Protein AF-A0A6V8NR59-F1 (afdb_monomer)

pLDDT: mean 94.84, std 4.53, range [70.62, 98.62]

Structure (mmCIF, N/CA/C/O backbone):
data_AF-A0A6V8NR59-F1
#
_entry.id   AF-A0A6V8NR59-F1
#
loop_
_atom_site.group_PDB
_atom_site.id
_atom_site.type_symbol
_atom_site.label_atom_id
_atom_site.label_alt_id
_atom_site.label_comp_id
_atom_site.label_asym_id
_atom_site.label_entity_id
_atom_site.label_seq_id
_atom_site.pdbx_PDB_ins_code
_atom_site.Cartn_x
_atom_site.Cartn_y
_atom_site.Cartn_z
_atom_site.occupancy
_atom_site.B_iso_or_equiv
_atom_site.auth_seq_id
_atom_site.auth_comp_id
_atom_site.auth_asym_id
_atom_site.auth_atom_id
_atom_site.pdbx_PDB_model_num
ATOM 1 N N . ILE A 1 1 ? -3.735 -10.827 12.560 1.00 87.94 1 ILE A N 1
ATOM 2 C CA . ILE A 1 1 ? -3.266 -9.612 13.275 1.00 87.94 1 ILE A CA 1
ATOM 3 C C . ILE A 1 1 ? -4.418 -8.678 13.626 1.00 87.94 1 ILE A C 1
ATOM 5 O O . ILE A 1 1 ? -4.522 -8.316 14.786 1.00 87.94 1 ILE A O 1
ATOM 9 N N . PHE A 1 2 ? -5.320 -8.366 12.688 1.00 92.62 2 PHE A N 1
ATOM 10 C CA . PHE A 1 2 ? -6.498 -7.535 12.965 1.00 92.62 2 PHE A CA 1
ATOM 11 C C . PHE A 1 2 ? -7.359 -8.061 14.121 1.00 92.62 2 PHE A C 1
ATOM 13 O O . PHE A 1 2 ? -7.739 -7.279 14.980 1.00 92.62 2 PHE A O 1
ATOM 20 N N . ASP A 1 3 ? -7.584 -9.374 14.214 1.00 94.19 3 ASP A N 1
ATOM 21 C CA . ASP A 1 3 ? -8.372 -9.944 15.320 1.00 94.19 3 ASP A CA 1
ATOM 22 C C . ASP A 1 3 ? -7.700 -9.777 16.688 1.00 94.19 3 ASP A C 1
ATOM 24 O O . ASP A 1 3 ? -8.382 -9.494 17.668 1.00 94.19 3 ASP A O 1
ATOM 28 N N . ASN A 1 4 ? -6.367 -9.860 16.749 1.00 96.00 4 ASN A N 1
ATOM 29 C CA . ASN A 1 4 ? -5.621 -9.594 17.982 1.00 96.00 4 ASN A CA 1
ATOM 30 C C . ASN A 1 4 ? -5.744 -8.115 18.375 1.00 96.00 4 ASN A C 1
ATOM 32 O O . ASN A 1 4 ? -6.043 -7.808 19.521 1.00 96.00 4 ASN A O 1
ATOM 36 N N . LEU A 1 5 ? -5.600 -7.198 17.410 1.00 95.69 5 LEU A N 1
ATOM 37 C CA . LEU A 1 5 ? -5.750 -5.759 17.654 1.00 95.69 5 LEU A CA 1
ATOM 38 C C . LEU A 1 5 ? -7.173 -5.397 18.108 1.00 95.69 5 LEU A C 1
ATOM 40 O O . LEU A 1 5 ? -7.346 -4.550 18.980 1.00 95.69 5 LEU A O 1
ATOM 44 N N . ARG A 1 6 ? -8.200 -6.071 17.575 1.00 95.38 6 ARG A N 1
ATOM 45 C CA . ARG A 1 6 ? -9.585 -5.928 18.053 1.00 95.38 6 ARG A CA 1
ATOM 46 C C . ARG A 1 6 ? -9.739 -6.397 19.495 1.00 95.38 6 ARG A C 1
ATOM 48 O O . ARG A 1 6 ? -10.383 -5.715 20.285 1.00 95.38 6 ARG A O 1
ATOM 55 N N . GLN A 1 7 ? -9.141 -7.536 19.849 1.00 96.88 7 GLN A N 1
ATOM 56 C CA . GLN A 1 7 ? -9.152 -8.047 21.225 1.00 96.88 7 GLN A CA 1
ATOM 57 C C . GLN A 1 7 ? -8.411 -7.119 22.200 1.00 96.88 7 GLN 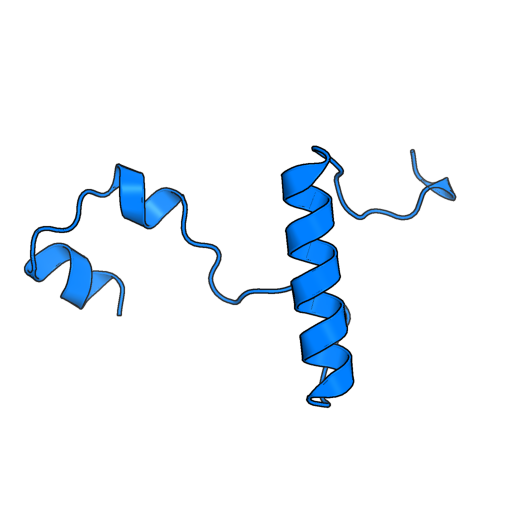A C 1
ATOM 59 O O . GLN A 1 7 ? -8.824 -6.994 23.349 1.00 96.88 7 GLN A O 1
ATOM 64 N N . GLU A 1 8 ? -7.373 -6.421 21.737 1.00 97.06 8 GLU A N 1
ATOM 65 C CA . GLU A 1 8 ? -6.655 -5.383 22.491 1.00 97.06 8 GLU A CA 1
ATOM 66 C C . GLU A 1 8 ? -7.426 -4.048 22.588 1.00 97.06 8 GLU A C 1
ATOM 68 O O . GLU A 1 8 ? -6.973 -3.118 23.254 1.00 97.06 8 GLU A O 1
ATOM 73 N N . GLY A 1 9 ? -8.608 -3.945 21.969 1.00 96.88 9 GLY A N 1
ATOM 74 C CA . GLY A 1 9 ? -9.485 -2.776 22.058 1.00 96.88 9 GLY A CA 1
ATOM 75 C C . GLY A 1 9 ? -9.192 -1.671 21.040 1.00 96.88 9 GLY A C 1
ATOM 76 O O . GLY A 1 9 ? -9.644 -0.539 21.224 1.00 96.88 9 GLY A O 1
ATOM 77 N N . VAL A 1 10 ? -8.452 -1.961 19.964 1.00 96.94 10 VAL A N 1
ATOM 78 C CA . VAL A 1 10 ? -8.244 -0.999 18.873 1.00 96.94 10 VAL A CA 1
ATOM 79 C C . VAL A 1 10 ? -9.570 -0.733 18.156 1.00 96.94 10 VAL A C 1
ATOM 81 O O . VAL A 1 10 ? -10.272 -1.658 17.751 1.00 96.94 10 VAL A O 1
ATOM 84 N N . GLN A 1 11 ? -9.897 0.549 17.985 1.00 97.06 11 GLN A N 1
ATOM 85 C CA . GLN A 1 11 ? -11.112 1.007 17.309 1.00 97.06 11 GLN A CA 1
ATOM 86 C C . GLN A 1 11 ? -11.158 0.575 15.837 1.00 97.06 11 GLN A C 1
ATOM 88 O O . GLN A 1 11 ? -10.161 0.688 15.117 1.00 97.06 11 GLN A O 1
ATOM 93 N N . GLU A 1 12 ? -12.331 0.153 15.358 1.00 94.69 12 GLU A N 1
ATOM 94 C CA . GLU A 1 12 ? -12.511 -0.289 13.968 1.00 94.69 12 GLU A CA 1
ATOM 95 C C . GLU A 1 12 ? -12.267 0.864 1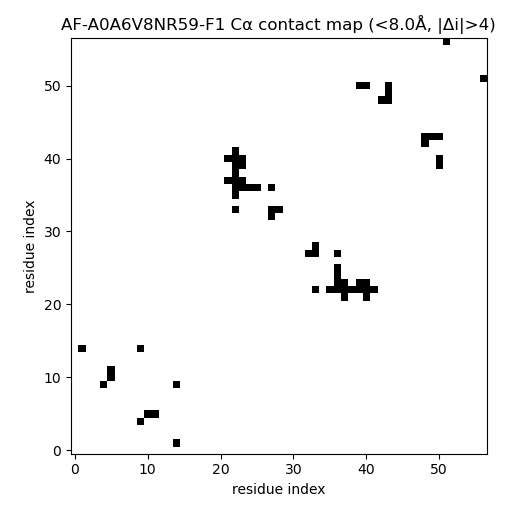2.974 1.00 94.69 12 GLU A C 1
ATOM 97 O O . GLU A 1 12 ? -11.757 0.653 11.874 1.00 94.69 12 GLU A O 1
ATOM 102 N N . GLU A 1 13 ? -12.509 2.113 13.379 1.00 95.88 13 GLU A N 1
ATOM 103 C CA . GLU A 1 13 ? -12.202 3.311 12.588 1.00 95.88 13 GLU A CA 1
ATOM 104 C C . GLU A 1 13 ? -10.697 3.469 12.332 1.00 95.88 13 GLU A C 1
ATOM 106 O O . GLU A 1 13 ? -10.294 3.993 11.296 1.00 95.88 13 GLU A O 1
ATOM 111 N N . LEU A 1 14 ? -9.844 3.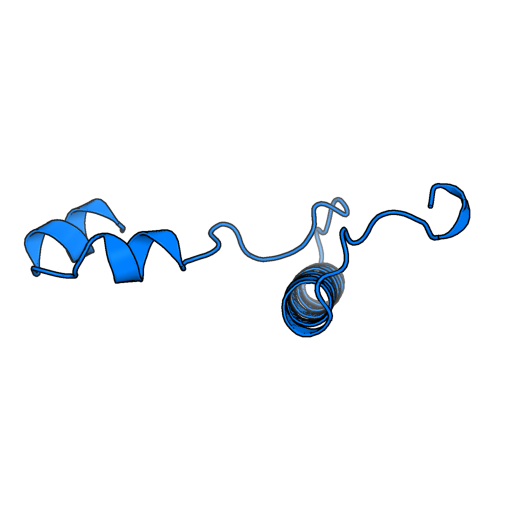004 13.248 1.00 95.06 14 LEU A N 1
ATOM 112 C CA . LEU A 1 14 ? -8.396 2.996 13.042 1.00 95.06 14 LEU A CA 1
ATOM 113 C C . LEU A 1 14 ? -7.981 1.833 12.143 1.00 95.06 14 LEU A C 1
ATOM 115 O O . LEU A 1 14 ? -7.159 2.021 11.248 1.00 95.06 14 LEU A O 1
ATOM 119 N N . LEU A 1 15 ? -8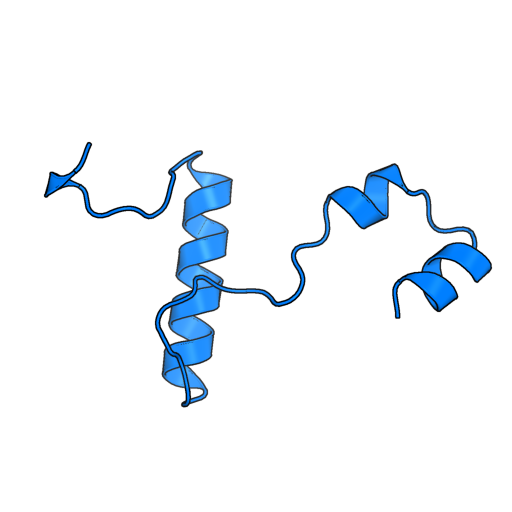.577 0.656 12.345 1.00 94.94 15 LEU A N 1
ATOM 120 C CA . LEU A 1 15 ? -8.287 -0.536 11.548 1.00 94.94 15 LEU A CA 1
ATOM 121 C C . LEU A 1 15 ? -8.705 -0.366 10.083 1.00 94.94 15 LEU A C 1
ATOM 123 O O . LEU A 1 15 ? -7.963 -0.770 9.193 1.00 94.94 15 LEU A O 1
ATOM 127 N N . SER A 1 16 ? -9.832 0.300 9.820 1.00 93.38 16 SER A N 1
ATOM 128 C CA . SER A 1 16 ? -10.321 0.575 8.459 1.00 93.38 16 SER A CA 1
ATOM 129 C C . SER A 1 16 ? -9.413 1.504 7.644 1.00 93.38 16 SER A C 1
ATOM 131 O O . SER A 1 16 ? -9.529 1.564 6.422 1.00 93.38 16 SER A O 1
ATOM 133 N N . ARG A 1 17 ? -8.484 2.213 8.299 1.00 92.31 17 ARG A N 1
ATOM 134 C CA . ARG A 1 17 ? -7.475 3.065 7.649 1.00 92.31 17 ARG A CA 1
ATOM 135 C C . ARG A 1 17 ? -6.189 2.314 7.296 1.00 92.31 17 ARG A C 1
ATOM 137 O O . ARG A 1 17 ? -5.287 2.923 6.723 1.00 92.31 17 ARG A O 1
ATOM 144 N N . VAL A 1 18 ? -6.070 1.041 7.672 1.00 93.50 18 VAL A N 1
ATOM 145 C CA . VAL A 1 18 ? -4.883 0.221 7.416 1.00 93.50 18 VAL A CA 1
ATOM 146 C C . VAL A 1 18 ? -4.989 -0.430 6.041 1.00 93.50 18 VAL A C 1
ATOM 148 O O . VAL A 1 18 ? -5.965 -1.107 5.734 1.00 93.50 18 VAL A O 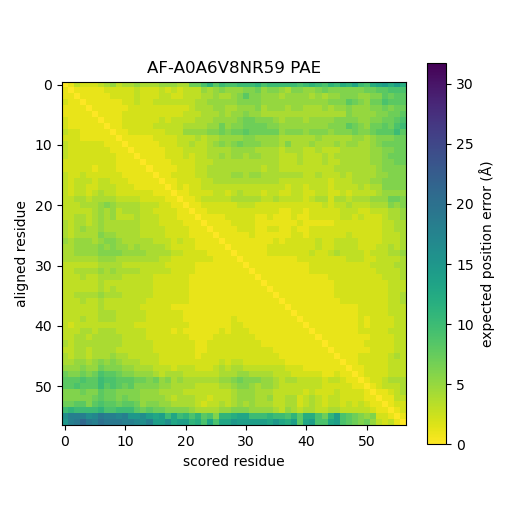1
ATOM 151 N N . TYR A 1 19 ? -3.940 -0.265 5.242 1.00 91.62 19 TYR A N 1
ATOM 152 C CA . TYR A 1 19 ? -3.789 -0.897 3.936 1.00 91.62 19 TYR A CA 1
ATOM 153 C C . TYR A 1 19 ? -2.912 -2.133 4.128 1.00 91.62 19 TYR A C 1
ATOM 155 O O . TYR A 1 19 ? -1.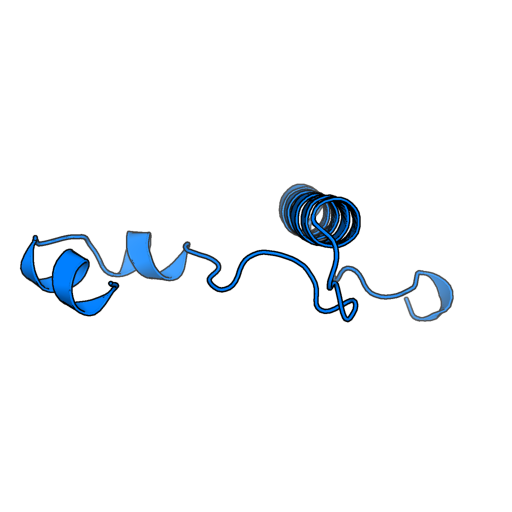756 -2.026 4.546 1.00 91.62 19 TYR A O 1
ATOM 163 N N . ALA A 1 20 ? -3.491 -3.315 3.927 1.00 92.25 20 ALA A N 1
ATOM 164 C CA . ALA A 1 20 ? -2.802 -4.585 4.108 1.00 92.25 20 ALA A CA 1
ATOM 165 C C . ALA A 1 20 ? -3.350 -5.636 3.121 1.00 92.25 20 ALA A C 1
ATOM 167 O O . ALA A 1 20 ? -4.543 -5.944 3.193 1.00 92.25 20 ALA A O 1
ATOM 168 N N . PRO A 1 21 ? -2.503 -6.230 2.255 1.00 92.94 21 PRO A N 1
ATOM 169 C CA . PRO A 1 21 ? -1.084 -5.908 2.035 1.00 92.94 21 PRO A CA 1
ATOM 170 C C . PRO A 1 21 ? -0.876 -4.469 1.526 1.00 92.94 21 PRO A C 1
ATOM 172 O O . PRO A 1 21 ? -1.779 -3.889 0.938 1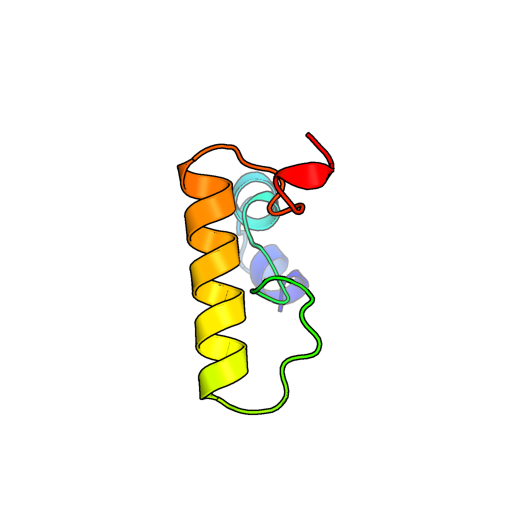.00 92.94 21 PRO A O 1
ATOM 175 N N . ILE A 1 22 ? 0.301 -3.901 1.806 1.00 94.88 22 ILE A N 1
ATOM 176 C CA . ILE A 1 22 ? 0.691 -2.554 1.364 1.00 94.88 22 ILE A CA 1
ATOM 177 C C . ILE A 1 22 ? 1.347 -2.617 -0.021 1.00 94.88 22 ILE A C 1
ATOM 179 O O . ILE A 1 22 ? 2.095 -3.552 -0.318 1.00 94.88 22 ILE A O 1
ATOM 183 N N . GLY A 1 23 ? 1.120 -1.588 -0.827 1.00 96.31 23 GLY A N 1
ATOM 184 C CA . GLY A 1 23 ? 1.688 -1.391 -2.150 1.00 96.31 23 GLY A CA 1
ATOM 185 C C . GLY A 1 23 ? 0.703 -1.674 -3.280 1.00 96.31 23 GLY A C 1
ATOM 186 O O . GLY A 1 23 ? -0.223 -2.472 -3.157 1.00 96.31 23 GLY A O 1
ATOM 187 N N . LEU A 1 24 ? 0.925 -1.014 -4.417 1.00 96.06 24 LEU A N 1
ATOM 188 C CA . LEU A 1 24 ? 0.153 -1.269 -5.632 1.00 96.06 24 LEU A CA 1
ATOM 189 C C . LEU A 1 24 ? 0.466 -2.650 -6.213 1.00 96.06 24 LEU A C 1
ATOM 191 O O . LEU A 1 24 ? 1.614 -3.097 -6.209 1.00 96.06 24 LEU A O 1
ATOM 195 N N . ASP A 1 25 ? -0.541 -3.289 -6.802 1.00 96.19 25 ASP A N 1
ATOM 196 C CA . ASP A 1 25 ? -0.349 -4.552 -7.508 1.00 96.19 25 ASP A CA 1
ATOM 197 C C . ASP A 1 25 ? 0.372 -4.329 -8.847 1.00 96.19 25 ASP A C 1
ATOM 199 O O . ASP A 1 25 ? -0.234 -4.048 -9.882 1.00 96.19 25 ASP A O 1
ATOM 203 N N . ILE A 1 26 ? 1.702 -4.406 -8.795 1.00 95.56 26 ILE A N 1
ATOM 204 C CA . ILE A 1 26 ? 2.596 -4.334 -9.958 1.00 95.56 26 ILE A CA 1
ATOM 205 C C . ILE A 1 26 ? 3.305 -5.670 -10.229 1.00 95.56 26 ILE A C 1
ATOM 207 O O . ILE A 1 26 ? 4.227 -5.715 -11.039 1.00 95.56 26 ILE A O 1
ATOM 211 N N . GLY A 1 27 ? 2.919 -6.747 -9.531 1.00 96.81 27 GLY A N 1
ATOM 212 C CA . GLY A 1 27 ? 3.609 -8.040 -9.599 1.00 96.81 27 GLY A CA 1
ATOM 213 C C . GLY A 1 27 ? 5.007 -8.053 -8.965 1.00 96.81 27 GLY A C 1
ATOM 214 O O . GLY A 1 27 ? 5.856 -8.823 -9.404 1.00 96.81 27 GLY A O 1
ATOM 215 N N . ALA A 1 28 ? 5.251 -7.202 -7.961 1.00 97.38 28 ALA A N 1
ATOM 216 C CA . ALA A 1 28 ? 6.550 -7.060 -7.303 1.00 97.38 28 ALA A CA 1
ATOM 217 C C . ALA A 1 28 ? 7.048 -8.371 -6.658 1.00 97.38 28 ALA A C 1
ATOM 219 O O . ALA A 1 28 ? 6.310 -9.032 -5.926 1.00 97.38 28 ALA A O 1
ATOM 220 N N . GLN A 1 29 ? 8.317 -8.710 -6.887 1.00 97.75 29 GLN A N 1
ATOM 221 C CA . GLN A 1 29 ? 9.003 -9.884 -6.337 1.00 97.75 29 GLN A CA 1
ATOM 222 C C . GLN A 1 29 ? 10.283 -9.521 -5.584 1.00 97.75 29 GLN A C 1
ATOM 224 O O .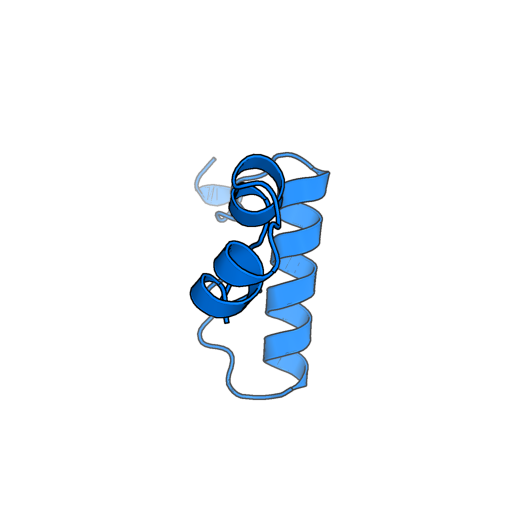 GLN A 1 29 ? 10.614 -10.174 -4.592 1.00 97.75 29 GLN A O 1
ATOM 229 N N . THR A 1 30 ? 11.012 -8.499 -6.033 1.00 98.56 30 THR A N 1
ATOM 230 C CA . THR A 1 30 ? 12.246 -8.059 -5.369 1.00 98.56 30 THR A CA 1
ATOM 231 C C . THR A 1 30 ? 11.970 -6.990 -4.308 1.00 98.56 30 THR A C 1
ATOM 233 O O . THR A 1 30 ? 10.958 -6.286 -4.380 1.00 98.56 30 THR A O 1
ATOM 236 N N . PRO A 1 31 ? 12.864 -6.809 -3.317 1.00 98.50 31 PRO A N 1
ATOM 237 C CA . PRO A 1 31 ? 12.741 -5.721 -2.347 1.00 98.50 31 PRO A CA 1
ATOM 238 C C . PRO A 1 31 ? 12.604 -4.337 -2.996 1.00 98.50 31 PRO A C 1
ATOM 240 O O . PRO A 1 31 ? 11.844 -3.501 -2.512 1.00 98.50 31 PRO A O 1
ATOM 243 N N . GLU A 1 32 ? 13.304 -4.093 -4.102 1.00 98.62 32 GLU A N 1
ATOM 244 C CA . GLU A 1 32 ? 13.244 -2.838 -4.850 1.00 98.62 32 GLU A CA 1
ATOM 245 C C . GLU A 1 32 ? 11.877 -2.645 -5.516 1.00 98.62 32 GLU A C 1
ATOM 247 O O . GLU A 1 32 ? 11.310 -1.555 -5.450 1.00 98.62 32 GLU A O 1
ATOM 252 N N . GLU A 1 33 ? 11.311 -3.699 -6.108 1.00 98.56 33 GLU A N 1
ATOM 253 C CA . GLU A 1 33 ? 9.969 -3.661 -6.698 1.00 98.56 33 GLU A CA 1
ATOM 254 C C . GLU A 1 33 ? 8.897 -3.436 -5.625 1.00 98.56 33 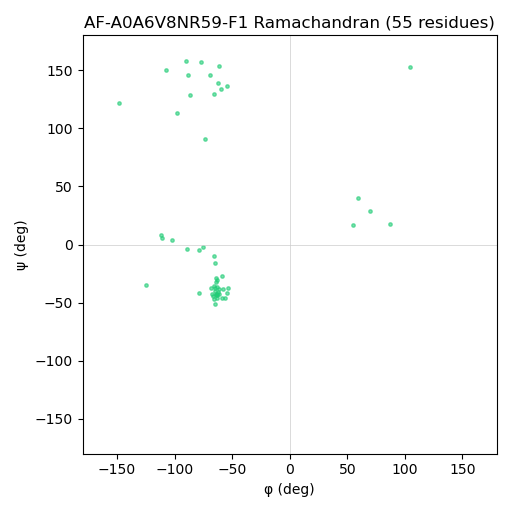GLU A C 1
ATOM 256 O O . GLU A 1 33 ? 7.982 -2.636 -5.822 1.00 98.56 33 GLU A O 1
ATOM 261 N N . ILE A 1 34 ? 9.039 -4.073 -4.459 1.00 98.31 34 ILE A N 1
ATOM 262 C CA . ILE A 1 34 ? 8.155 -3.867 -3.303 1.00 98.31 34 ILE A CA 1
ATOM 263 C C . ILE A 1 34 ? 8.265 -2.420 -2.802 1.00 98.31 34 ILE A C 1
ATOM 265 O O . ILE A 1 34 ? 7.260 -1.777 -2.510 1.00 98.31 34 ILE A O 1
ATOM 269 N N . ALA A 1 35 ? 9.473 -1.856 -2.732 1.00 98.44 35 ALA A N 1
ATOM 270 C CA . ALA A 1 35 ? 9.653 -0.463 -2.332 1.00 98.44 35 ALA A CA 1
ATOM 271 C C . ALA A 1 35 ? 8.955 0.502 -3.305 1.00 98.44 35 ALA A C 1
ATOM 273 O O . ALA A 1 35 ? 8.288 1.447 -2.872 1.00 98.44 35 ALA A O 1
ATOM 274 N N . VAL A 1 36 ? 9.064 0.252 -4.614 1.00 98.31 36 VAL A N 1
ATOM 275 C CA . VAL A 1 36 ? 8.375 1.042 -5.643 1.00 98.31 36 VAL A CA 1
ATOM 276 C C . VAL A 1 36 ? 6.858 0.913 -5.513 1.00 98.31 36 VAL A C 1
ATOM 278 O O . VAL A 1 36 ? 6.170 1.935 -5.568 1.00 98.31 36 VAL A O 1
ATOM 281 N N . SER A 1 37 ? 6.326 -0.293 -5.295 1.00 98.12 37 SER A N 1
ATOM 282 C CA . SER A 1 37 ? 4.881 -0.501 -5.150 1.00 98.12 37 SER A CA 1
ATOM 283 C C . SER A 1 37 ? 4.307 0.239 -3.939 1.00 98.12 37 SER A C 1
ATOM 285 O O . SER A 1 37 ? 3.257 0.879 -4.052 1.00 98.12 37 SER A O 1
ATOM 287 N N . ILE A 1 38 ? 5.023 0.224 -2.810 1.00 98.00 38 ILE A N 1
ATOM 288 C CA . ILE A 1 38 ? 4.659 0.936 -1.578 1.00 98.00 38 ILE A CA 1
ATOM 289 C C . ILE A 1 38 ? 4.678 2.446 -1.802 1.00 98.00 38 ILE A C 1
ATOM 291 O O . ILE A 1 38 ? 3.705 3.135 -1.494 1.00 98.00 38 ILE A O 1
ATOM 295 N N . LEU A 1 39 ? 5.769 2.985 -2.353 1.00 98.25 39 LEU A N 1
ATOM 296 C CA . LEU A 1 39 ? 5.885 4.424 -2.598 1.00 98.25 39 LEU A CA 1
ATOM 297 C C . LEU A 1 39 ? 4.814 4.916 -3.575 1.00 98.25 39 LEU A C 1
ATOM 299 O O . LEU A 1 39 ? 4.256 5.996 -3.379 1.00 98.25 39 LEU A O 1
ATOM 303 N N . ALA A 1 40 ? 4.489 4.124 -4.596 1.00 97.50 40 ALA A N 1
ATOM 304 C CA . ALA A 1 40 ? 3.432 4.456 -5.537 1.00 97.50 40 ALA A CA 1
ATOM 305 C C . ALA A 1 40 ? 2.052 4.517 -4.856 1.00 97.50 40 ALA A C 1
ATOM 307 O O . ALA A 1 40 ? 1.310 5.476 -5.087 1.00 97.50 40 ALA A O 1
ATOM 308 N N . GLU A 1 41 ? 1.729 3.573 -3.963 1.00 97.25 41 GLU A N 1
ATOM 309 C CA . GLU A 1 41 ? 0.483 3.606 -3.185 1.00 97.25 41 GLU A CA 1
ATOM 310 C C . GLU A 1 41 ? 0.431 4.834 -2.262 1.00 97.25 41 GLU A C 1
ATOM 312 O O . GLU A 1 41 ? -0.555 5.576 -2.278 1.00 97.25 41 GLU A O 1
ATOM 317 N N . VAL A 1 42 ? 1.519 5.133 -1.543 1.00 97.19 42 VAL A N 1
ATOM 318 C CA . VAL A 1 42 ? 1.620 6.314 -0.664 1.00 97.19 42 VAL A CA 1
ATOM 319 C C . VAL A 1 42 ? 1.345 7.608 -1.431 1.00 97.19 42 VAL A C 1
ATOM 321 O O . VAL A 1 42 ? 0.589 8.465 -0.964 1.00 97.19 42 VAL A O 1
ATOM 324 N N . LEU A 1 43 ? 1.937 7.768 -2.616 1.00 97.38 43 LEU A N 1
ATOM 325 C CA . LEU A 1 43 ? 1.717 8.952 -3.446 1.00 97.38 43 LEU A CA 1
ATOM 326 C C . LEU A 1 43 ? 0.281 8.995 -3.988 1.00 97.38 43 LEU A C 1
ATOM 328 O O . LEU A 1 43 ? -0.312 10.074 -4.028 1.00 97.38 43 LEU A O 1
ATOM 332 N N . SER A 1 44 ? -0.299 7.849 -4.355 1.00 96.31 44 SER A N 1
ATOM 333 C CA . SER A 1 44 ? -1.688 7.766 -4.826 1.00 96.31 44 SER A CA 1
ATOM 334 C C . SER A 1 44 ? -2.677 8.280 -3.773 1.00 96.31 44 SER A C 1
ATOM 336 O O . SER A 1 44 ? -3.486 9.159 -4.073 1.00 96.31 44 SER A O 1
ATOM 338 N N . VAL A 1 45 ? -2.517 7.857 -2.513 1.00 95.88 45 VAL A N 1
ATOM 339 C CA . VAL A 1 45 ? -3.327 8.312 -1.375 1.00 95.88 45 VAL A CA 1
ATOM 340 C C . VAL A 1 45 ? -3.077 9.792 -1.097 1.00 95.88 45 VAL A C 1
ATOM 342 O O . VAL A 1 45 ? -4.025 10.568 -0.981 1.00 95.88 45 VAL A O 1
ATOM 345 N N . LYS A 1 46 ? -1.806 10.216 -1.049 1.00 97.12 46 LYS A N 1
ATOM 346 C CA . LYS A 1 46 ? -1.423 11.610 -0.774 1.00 97.12 46 LYS A CA 1
ATOM 347 C C . LYS A 1 46 ? -2.024 12.597 -1.775 1.00 97.12 46 LYS A C 1
ATOM 349 O O . LYS A 1 46 ? -2.385 13.706 -1.389 1.00 97.12 46 LYS A O 1
ATOM 354 N N . TYR A 1 47 ? -2.093 12.221 -3.048 1.00 97.19 47 TYR A N 1
ATOM 355 C CA . TYR A 1 47 ? -2.566 13.094 -4.124 1.00 97.19 47 TYR A CA 1
ATOM 356 C C . TYR A 1 47 ? -3.998 12.796 -4.583 1.00 97.19 47 TYR A C 1
ATOM 358 O O . TYR A 1 47 ? -4.454 13.420 -5.542 1.00 97.19 47 TYR A O 1
ATOM 366 N N . GLY A 1 48 ? -4.701 11.859 -3.936 1.00 95.69 48 GLY A N 1
ATOM 367 C CA . GLY A 1 48 ? -6.058 11.462 -4.319 1.00 95.69 48 GLY A CA 1
ATOM 368 C C . GLY A 1 48 ? -6.139 10.935 -5.755 1.00 95.69 48 GLY A C 1
ATOM 369 O O . GLY A 1 48 ? -7.055 11.285 -6.497 1.00 95.69 48 GLY A O 1
ATOM 370 N N . ARG A 1 49 ? -5.141 10.158 -6.187 1.00 94.81 49 ARG A N 1
ATOM 371 C CA . ARG A 1 49 ? -5.060 9.581 -7.535 1.00 94.81 49 ARG A CA 1
ATOM 372 C C . ARG A 1 49 ? -5.326 8.083 -7.492 1.00 94.81 49 ARG A C 1
ATOM 374 O O . ARG A 1 49 ? -4.984 7.414 -6.531 1.00 94.81 49 ARG A O 1
ATOM 381 N N . SER A 1 50 ? -5.879 7.556 -8.579 1.00 90.75 50 SER A N 1
ATOM 382 C CA . SER A 1 50 ? -6.235 6.139 -8.725 1.00 90.75 50 SER A CA 1
ATOM 383 C C . SER A 1 50 ? -5.055 5.213 -9.039 1.00 90.75 50 SER A C 1
ATOM 385 O O . SER A 1 50 ? -5.248 4.010 -9.157 1.00 90.75 50 SER A O 1
ATOM 387 N N . ALA A 1 51 ? -3.859 5.774 -9.244 1.00 92.44 51 ALA A N 1
ATOM 388 C CA . ALA A 1 51 ? -2.672 5.071 -9.734 1.00 92.44 51 ALA A CA 1
ATOM 389 C C . ALA A 1 51 ? -2.858 4.309 -11.068 1.00 92.44 51 ALA A C 1
ATOM 391 O O . ALA A 1 51 ? -2.012 3.499 -11.445 1.00 92.44 51 ALA A O 1
ATOM 392 N N . TYR A 1 52 ? -3.919 4.607 -11.827 1.00 92.50 52 TYR A N 1
ATOM 393 C CA . TYR A 1 52 ? -4.070 4.132 -13.200 1.00 92.50 52 TYR A CA 1
ATOM 394 C C . TYR A 1 52 ? -3.190 4.929 -14.174 1.00 92.50 52 TYR A C 1
ATOM 396 O O . TYR A 1 52 ? -2.843 6.084 -13.904 1.00 92.50 52 TYR A O 1
ATOM 404 N N . PRO A 1 53 ? -2.852 4.350 -15.342 1.00 91.38 53 PRO A N 1
ATOM 405 C CA . PRO A 1 53 ? -2.143 5.071 -16.390 1.00 91.38 53 PRO A CA 1
ATOM 406 C C . PRO A 1 53 ? -2.870 6.360 -16.790 1.00 91.38 53 PRO A C 1
ATOM 408 O O . PRO A 1 53 ? -4.076 6.347 -17.030 1.00 91.38 53 PRO A O 1
ATOM 411 N N . LEU A 1 54 ? -2.122 7.456 -16.949 1.00 89.50 54 LEU A N 1
ATOM 412 C CA . LEU A 1 54 ? -2.673 8.749 -17.381 1.00 89.50 54 LEU A CA 1
ATOM 413 C C . LEU A 1 54 ? -3.361 8.683 -18.748 1.00 89.50 54 LEU A C 1
ATOM 415 O O . LEU A 1 54 ? -4.291 9.433 -18.998 1.00 89.50 54 LEU A O 1
ATOM 419 N N . SER A 1 55 ? -2.950 7.755 -19.616 1.00 94.31 55 SER A N 1
ATOM 420 C CA . SER A 1 55 ? -3.609 7.508 -20.903 1.00 94.31 55 SER A CA 1
ATOM 421 C C . SER A 1 55 ? -5.038 6.962 -20.781 1.00 94.31 55 SER A C 1
ATOM 423 O O . SER A 1 55 ? -5.729 6.854 -21.791 1.00 94.31 55 SER A O 1
ATOM 425 N N . ARG A 1 56 ? -5.472 6.583 -19.573 1.00 80.25 56 ARG A N 1
ATOM 426 C CA . ARG A 1 56 ? -6.810 6.056 -19.266 1.00 80.25 56 ARG A CA 1
ATOM 427 C C . ARG A 1 56 ? -7.665 7.016 -18.426 1.00 80.25 56 ARG A C 1
ATOM 429 O O . ARG A 1 56 ? -8.728 6.603 -17.972 1.00 80.25 56 ARG A O 1
ATOM 436 N N . THR A 1 57 ? -7.180 8.232 -18.162 1.00 70.62 57 THR A N 1
ATOM 437 C CA . THR A 1 57 ? -7.903 9.285 -17.422 1.00 70.62 57 THR A CA 1
ATOM 438 C C . THR A 1 57 ? -8.504 10.277 -18.402 1.00 70.62 57 THR A C 1
ATOM 440 O O . THR A 1 57 ? -9.659 10.688 -18.168 1.00 70.62 57 THR A O 1
#

Sequence (57 aa):
IFDNLRQEGVQEELLSRVYAPIGLDIGAQTPEEIAVSILAEVLSVKYGRSAYPLSRT

InterPro domains:
  IPR027051 XdhC Rossmann domain [PF13478] (2-42)
  IPR052698 Molybdenum Cofactor Utilization and Processing [PTHR30388] (2-54)

Secondary structure (DSSP, 8-state):
-HHHHHHTT--HHHHTT--SS-S--S---SHHHHHHHHHHHHHHHHHT-----GGG-

Solvent-accessible surface area (backbone atoms only — not comparable to full-atom values): 3645 Å² total; per-residue (Å²): 108,69,68,58,42,46,74,74,65,54,56,66,78,61,56,73,70,60,70,78,82,73,42,48,94,77,81,61,83,49,73,69,44,44,51,51,21,35,53,52,38,53,50,18,65,74,68,75,45,88,78,64,64,75,94,78,110

Organism: NCBI:txid2754717

Foldseek 3Di:
DVVVCVVVVDDVVVVVPDDPPAFAPPVDDDPVSRVVRNVLRVVCVVVVHPSDDPVVD

Mean predicted aligned error: 3.39 Å

Radius of gyration: 14.5 Å; Cα contacts (8 Å, |Δi|>4): 32; chains: 1; bounding box: 26×23×43 Å

Nearest PDB structures (foldseek):
  2we7-assembly1_A-3  TM=9.023E-01  e=1.498E-02  Mycolicibacterium smegmatis MC2 155
  2we8-assembly1_A-2  TM=8.911E-01  e=1.609E-02  Mycolicibacterium smegmatis MC2 155
  2we8-assembly2_B-3  TM=9.302E-01  e=2.476E-02  Mycolicibacterium smegmatis MC2 155